Protein AF-A0A4R7ZRP4-F1 (afdb_monomer_lite)

Organism: NCBI:txid1754012

Structure (mmCIF, N/CA/C/O backbone):
data_AF-A0A4R7ZRP4-F1
#
_entry.id   AF-A0A4R7ZRP4-F1
#
loop_
_atom_site.group_PDB
_atom_site.id
_atom_site.type_symbol
_atom_site.label_atom_id
_atom_site.label_alt_id
_atom_site.label_comp_id
_atom_site.label_asym_id
_atom_site.label_entity_id
_atom_site.label_seq_id
_atom_site.pdbx_PDB_ins_code
_atom_site.Cartn_x
_atom_site.Cartn_y
_atom_site.Cartn_z
_atom_site.occupancy
_atom_site.B_iso_or_equiv
_atom_site.auth_seq_id
_atom_site.auth_comp_id
_atom_site.auth_asym_id
_atom_site.auth_atom_id
_atom_site.pdbx_PDB_model_num
ATOM 1 N N . MET A 1 1 ? 29.424 11.584 13.984 1.00 42.91 1 MET A N 1
ATOM 2 C CA . MET A 1 1 ? 28.748 10.489 13.260 1.00 42.91 1 MET A CA 1
ATOM 3 C C . MET A 1 1 ? 27.284 10.869 13.265 1.00 42.91 1 MET A C 1
ATOM 5 O O . MET A 1 1 ? 26.546 10.479 14.159 1.00 42.91 1 MET A O 1
ATOM 9 N N . ASP A 1 2 ? 26.928 11.791 12.378 1.00 52.03 2 ASP A N 1
ATOM 10 C CA . ASP A 1 2 ? 25.582 12.342 12.305 1.00 52.03 2 ASP A CA 1
ATOM 11 C C 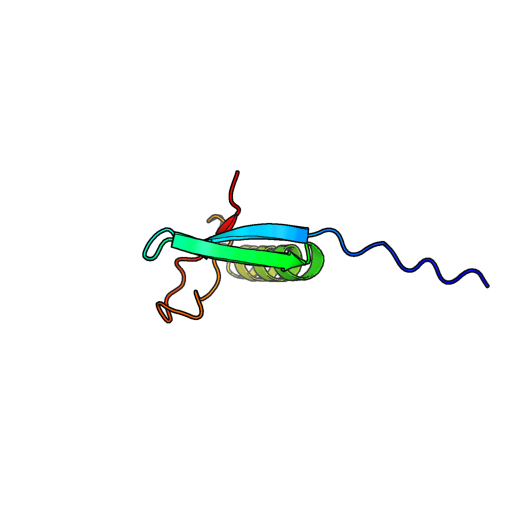. ASP A 1 2 ? 24.661 11.247 11.776 1.00 52.03 2 ASP A C 1
ATOM 13 O O . ASP A 1 2 ? 24.781 10.804 10.634 1.00 52.03 2 ASP A O 1
ATOM 17 N N . GLN A 1 3 ? 23.808 10.732 12.662 1.00 55.22 3 GLN A N 1
ATOM 18 C CA . GLN A 1 3 ? 22.741 9.812 12.300 1.00 55.22 3 GLN A CA 1
ATOM 19 C C . GLN A 1 3 ? 21.784 10.569 11.378 1.00 55.22 3 GLN A C 1
ATOM 21 O O . GLN A 1 3 ? 20.926 11.322 11.835 1.00 55.22 3 GLN A O 1
ATOM 26 N N . TYR A 1 4 ? 21.949 10.386 10.069 1.00 60.72 4 TYR A N 1
ATOM 27 C CA . TYR A 1 4 ? 20.948 10.742 9.071 1.00 60.72 4 TYR A CA 1
ATOM 28 C C . TYR A 1 4 ? 19.730 9.837 9.281 1.00 60.72 4 TYR A C 1
ATOM 30 O O . TYR A 1 4 ? 19.556 8.836 8.592 1.00 60.72 4 TYR A O 1
ATOM 38 N N . ILE A 1 5 ? 18.894 10.165 10.266 1.00 64.06 5 ILE A N 1
ATOM 39 C CA . ILE A 1 5 ? 17.531 9.648 10.314 1.00 64.06 5 ILE A CA 1
ATOM 40 C C . ILE A 1 5 ? 16.829 10.341 9.149 1.00 64.06 5 ILE A C 1
ATOM 42 O O . ILE A 1 5 ? 16.437 11.507 9.254 1.00 64.06 5 ILE A O 1
ATOM 46 N N . ALA A 1 6 ? 16.777 9.665 7.998 1.00 64.06 6 ALA A N 1
ATOM 47 C CA . ALA A 1 6 ? 15.910 10.078 6.907 1.00 64.06 6 ALA A CA 1
ATOM 48 C C . ALA A 1 6 ? 14.519 10.275 7.514 1.00 64.06 6 ALA A C 1
ATOM 50 O O . ALA A 1 6 ? 14.018 9.393 8.210 1.00 64.06 6 ALA A O 1
ATOM 51 N N . LYS A 1 7 ? 13.944 11.471 7.356 1.00 65.75 7 LYS A N 1
ATOM 52 C CA . LYS A 1 7 ? 12.578 11.702 7.820 1.00 65.75 7 LYS A CA 1
ATOM 53 C C . LYS A 1 7 ? 11.704 10.698 7.087 1.00 65.75 7 LYS A C 1
ATOM 55 O O . LYS A 1 7 ? 11.735 10.689 5.861 1.00 65.75 7 LYS A O 1
ATOM 60 N N . ASP A 1 8 ? 10.963 9.880 7.827 1.00 74.12 8 ASP A N 1
ATOM 61 C CA . ASP A 1 8 ? 9.988 8.988 7.217 1.00 74.12 8 ASP A CA 1
ATOM 62 C C . ASP A 1 8 ? 9.038 9.830 6.361 1.00 74.12 8 ASP A C 1
ATOM 64 O O . ASP A 1 8 ? 8.320 10.703 6.860 1.00 74.12 8 ASP A O 1
ATOM 68 N N . GLU A 1 9 ? 9.089 9.618 5.051 1.00 88.88 9 GLU A N 1
ATOM 69 C CA . GLU A 1 9 ? 8.102 10.161 4.133 1.00 88.88 9 GLU A CA 1
ATOM 70 C C . GLU A 1 9 ? 6.890 9.236 4.158 1.00 88.88 9 GLU A C 1
ATOM 72 O O . GLU A 1 9 ? 7.034 8.012 4.154 1.00 88.88 9 GLU A O 1
ATOM 77 N N . TYR A 1 10 ? 5.691 9.812 4.181 1.00 90.56 10 TYR A N 1
ATOM 78 C CA . TYR A 1 10 ? 4.442 9.062 4.269 1.00 90.56 10 TYR A CA 1
ATOM 79 C C . TYR A 1 10 ? 3.580 9.317 3.036 1.00 90.56 10 TYR A C 1
ATOM 81 O O . TYR A 1 10 ? 3.414 10.457 2.601 1.00 90.56 10 TYR A O 1
ATOM 89 N N . ILE A 1 11 ? 2.965 8.257 2.525 1.00 91.12 11 ILE A N 1
ATOM 90 C CA . ILE A 1 11 ? 1.965 8.276 1.462 1.00 91.12 11 ILE A CA 1
ATOM 91 C C . ILE A 1 11 ? 0.591 8.134 2.114 1.00 91.12 11 ILE A C 1
ATOM 93 O O . ILE A 1 11 ? 0.370 7.268 2.964 1.00 91.12 11 ILE A O 1
ATOM 97 N N . GLN A 1 12 ? -0.359 8.982 1.719 1.00 94.38 12 GLN A N 1
ATOM 98 C CA . GLN A 1 12 ? -1.750 8.769 2.108 1.00 94.38 12 GLN A CA 1
ATOM 99 C C . GLN A 1 12 ? -2.338 7.613 1.307 1.00 94.38 12 GLN A C 1
ATOM 101 O O . GLN A 1 12 ? -2.345 7.627 0.079 1.00 94.38 12 GLN A 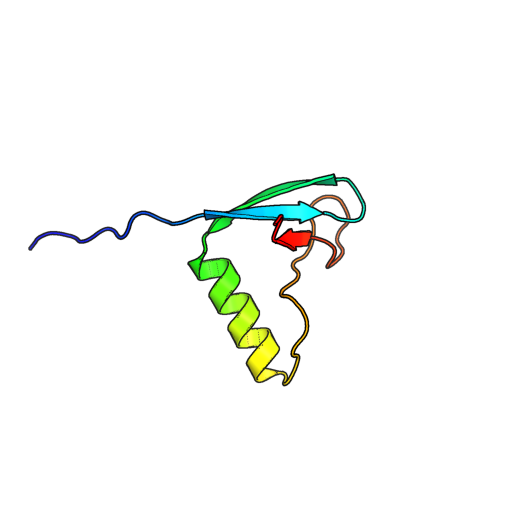O 1
ATOM 106 N N . MET A 1 13 ? -2.890 6.641 2.014 1.00 93.19 13 MET A N 1
ATOM 107 C CA . MET A 1 13 ? -3.589 5.497 1.455 1.00 93.19 13 MET A CA 1
ATOM 108 C C . MET A 1 13 ? -5.081 5.632 1.753 1.00 93.19 13 MET A C 1
ATOM 110 O O . MET A 1 13 ? -5.474 6.128 2.810 1.00 93.19 13 MET A O 1
ATOM 114 N N . LYS A 1 14 ? -5.932 5.195 0.823 1.00 95.06 14 LYS A N 1
ATOM 115 C CA . LYS A 1 14 ? -7.388 5.207 0.964 1.00 95.06 14 LYS A CA 1
ATOM 116 C C . LYS A 1 14 ? -8.019 3.916 0.468 1.00 95.06 14 LYS A C 1
ATOM 118 O O . LYS A 1 14 ? -7.749 3.441 -0.635 1.00 95.06 14 LYS A O 1
ATOM 123 N N . CYS A 1 15 ? -8.936 3.383 1.266 1.00 94.69 15 CYS A N 1
ATOM 124 C CA . CYS A 1 15 ? -9.757 2.243 0.909 1.00 94.69 15 CYS A CA 1
ATOM 125 C C . CYS A 1 15 ? -10.836 2.680 -0.073 1.00 94.69 15 CYS A C 1
ATOM 127 O O . CYS A 1 15 ? -11.712 3.473 0.278 1.00 94.69 15 CYS A O 1
ATOM 129 N N . LYS A 1 16 ? -10.831 2.108 -1.278 1.00 92.38 16 LYS A N 1
ATOM 130 C CA . LYS A 1 16 ? -11.882 2.361 -2.274 1.00 92.38 16 LYS A CA 1
ATOM 131 C C . LYS A 1 16 ? -13.238 1.765 -1.879 1.00 92.38 16 LYS A C 1
ATOM 133 O O . LYS A 1 16 ? -14.252 2.203 -2.404 1.00 92.38 16 LYS A O 1
ATOM 138 N N . SER A 1 17 ? -13.265 0.794 -0.960 1.00 93.81 17 SER A N 1
ATOM 139 C CA . SER A 1 17 ? -14.501 0.125 -0.535 1.00 93.81 17 SER A CA 1
ATOM 140 C C . SER A 1 17 ? -15.197 0.816 0.640 1.00 93.81 17 SER A C 1
ATOM 142 O O . SER A 1 17 ? -16.397 1.045 0.569 1.00 93.81 17 SER A O 1
ATOM 144 N N . CYS A 1 18 ? -14.482 1.117 1.730 1.00 94.81 18 CYS A N 1
ATOM 145 C CA . CYS A 1 18 ? -15.080 1.673 2.956 1.00 94.81 18 CYS A CA 1
ATOM 146 C C . CYS A 1 18 ? -14.660 3.116 3.263 1.00 94.81 18 CYS A C 1
ATOM 148 O O . CYS A 1 18 ? -15.124 3.687 4.246 1.00 94.81 18 CYS A O 1
ATOM 150 N N . GLY A 1 19 ? -13.757 3.697 2.467 1.00 94.06 19 GLY A N 1
ATOM 151 C CA . GLY A 1 19 ? -13.270 5.061 2.663 1.00 94.06 19 GLY A CA 1
ATOM 152 C C . GLY A 1 19 ? -12.270 5.243 3.807 1.00 94.06 19 GLY A C 1
ATOM 153 O O . GLY A 1 19 ? -11.927 6.384 4.090 1.00 94.06 19 GLY A O 1
ATOM 154 N N . TYR A 1 20 ? -11.800 4.167 4.454 1.00 94.75 20 TYR A N 1
ATOM 155 C CA . TYR A 1 20 ? -10.726 4.234 5.455 1.00 94.75 20 TYR A CA 1
ATOM 156 C C . TYR A 1 20 ? -9.466 4.879 4.872 1.00 94.75 20 TYR A C 1
ATOM 158 O O . TYR A 1 20 ? -9.096 4.558 3.746 1.00 94.75 20 TYR A O 1
ATOM 166 N N . GLU A 1 21 ? -8.815 5.754 5.632 1.00 94.81 21 GLU A N 1
ATOM 167 C CA . GLU A 1 21 ? -7.581 6.429 5.234 1.00 94.81 21 GLU A CA 1
ATOM 168 C C . GLU A 1 21 ? -6.491 6.160 6.272 1.00 94.81 21 GLU A C 1
ATOM 170 O O . GLU A 1 21 ? -6.770 6.153 7.472 1.00 94.81 21 GLU A O 1
ATOM 175 N N . GLU A 1 22 ? -5.262 5.955 5.809 1.00 92.12 22 GLU A N 1
ATOM 176 C CA . GLU A 1 22 ? -4.088 5.817 6.672 1.00 92.12 22 GLU A CA 1
ATOM 177 C C . GLU A 1 22 ? -2.855 6.463 6.041 1.00 92.12 22 GLU A C 1
ATOM 179 O O . GLU A 1 22 ? -2.806 6.718 4.836 1.00 92.12 22 GLU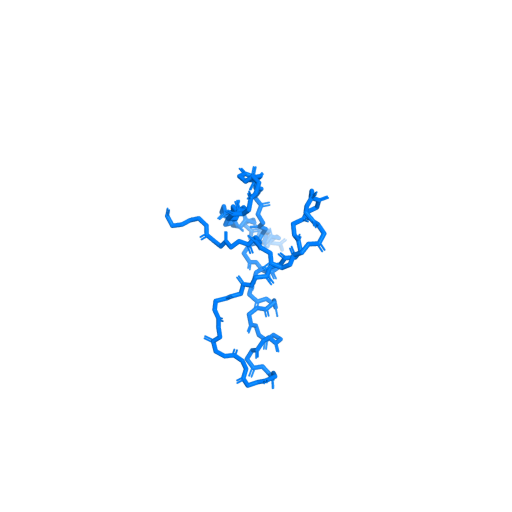 A O 1
ATOM 184 N N . GLN A 1 23 ? -1.860 6.743 6.877 1.00 92.56 23 GLN A N 1
ATOM 185 C CA . GLN A 1 23 ? -0.549 7.201 6.436 1.00 92.56 23 GLN A CA 1
ATOM 186 C C . GLN A 1 23 ? 0.401 6.011 6.457 1.00 92.56 23 GLN A C 1
ATOM 188 O O . GLN A 1 23 ? 0.748 5.511 7.525 1.00 92.56 23 GLN A O 1
ATOM 193 N N . MET A 1 24 ? 0.808 5.565 5.275 1.00 90.06 24 MET A N 1
ATOM 194 C CA . MET A 1 24 ? 1.760 4.477 5.108 1.00 90.06 24 MET A CA 1
ATOM 195 C C . MET A 1 24 ? 3.151 5.061 4.852 1.00 90.06 24 MET A C 1
ATOM 197 O O . MET A 1 24 ? 3.272 5.949 4.009 1.00 90.06 24 MET A O 1
ATOM 201 N N . PRO A 1 25 ? 4.205 4.587 5.532 1.00 91.12 25 PRO A N 1
ATOM 202 C CA . PRO A 1 25 ? 5.566 4.962 5.177 1.00 91.12 25 PRO A CA 1
ATOM 203 C C . PRO A 1 25 ? 5.884 4.598 3.720 1.00 91.12 25 PRO A C 1
ATOM 205 O O . PRO A 1 25 ? 5.558 3.504 3.260 1.00 91.12 25 PRO A O 1
ATOM 208 N N . THR A 1 26 ? 6.540 5.510 3.009 1.00 89.94 26 THR A N 1
ATOM 209 C CA . THR A 1 26 ? 7.006 5.337 1.619 1.00 89.94 26 THR A CA 1
ATOM 210 C C . THR A 1 26 ? 7.825 4.065 1.445 1.00 89.94 26 THR A C 1
ATOM 212 O O . THR A 1 26 ? 7.540 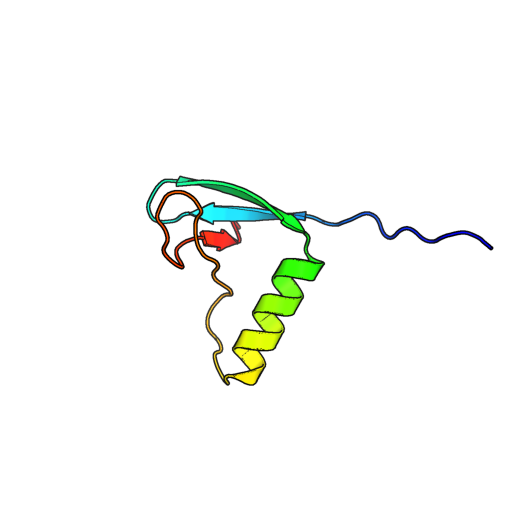3.295 0.537 1.00 89.94 26 THR A O 1
ATOM 215 N N . TRP A 1 27 ? 8.757 3.787 2.364 1.00 88.38 27 TRP A N 1
ATOM 216 C CA . TRP A 1 27 ? 9.584 2.578 2.319 1.00 88.38 27 TRP A CA 1
ATOM 217 C C . TRP A 1 27 ? 8.743 1.294 2.305 1.00 88.38 27 TRP A C 1
ATOM 219 O O . TRP A 1 27 ? 9.032 0.374 1.549 1.00 88.38 27 TRP A O 1
ATOM 229 N N . CYS A 1 28 ? 7.655 1.250 3.080 1.00 89.12 28 CYS A N 1
ATOM 230 C CA . CYS A 1 28 ? 6.767 0.091 3.139 1.00 89.12 28 CYS A CA 1
ATOM 231 C C . CYS A 1 28 ? 5.967 -0.055 1.836 1.00 89.12 28 CYS A C 1
ATOM 233 O O . CYS A 1 28 ? 5.783 -1.160 1.328 1.00 89.12 28 CYS A O 1
ATOM 235 N N . PHE A 1 29 ? 5.527 1.064 1.257 1.00 89.94 29 PHE A N 1
ATOM 236 C CA . PHE A 1 29 ? 4.866 1.065 -0.044 1.00 89.94 29 PHE A CA 1
ATOM 237 C C . PHE A 1 29 ? 5.798 0.590 -1.171 1.00 89.94 29 PHE A C 1
ATOM 239 O O . PH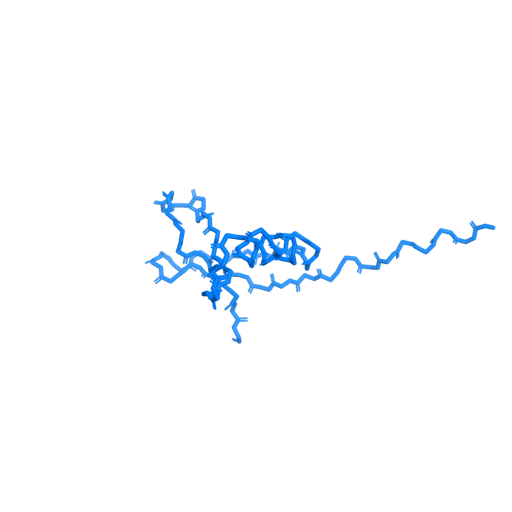E A 1 29 ? 5.377 -0.199 -2.020 1.00 89.94 29 PHE A O 1
ATOM 246 N N . ASP A 1 30 ? 7.054 1.036 -1.161 1.00 90.00 30 ASP A N 1
ATOM 247 C CA . ASP A 1 30 ? 8.057 0.662 -2.158 1.00 90.00 30 ASP A CA 1
ATOM 248 C C . ASP A 1 30 ? 8.404 -0.829 -2.086 1.00 90.00 30 ASP A C 1
ATOM 250 O O . ASP A 1 30 ? 8.445 -1.483 -3.127 1.00 90.00 30 ASP A O 1
ATOM 254 N N . GLU A 1 31 ? 8.545 -1.397 -0.884 1.00 91.25 31 GLU A N 1
ATOM 255 C CA . GLU A 1 31 ? 8.740 -2.843 -0.702 1.00 91.25 31 GLU A CA 1
ATOM 256 C C . GLU A 1 31 ? 7.568 -3.658 -1.270 1.00 91.25 31 GLU A C 1
ATOM 258 O O . GLU A 1 31 ? 7.771 -4.648 -1.977 1.00 91.25 31 GLU A O 1
ATOM 263 N N . VAL A 1 32 ? 6.324 -3.231 -1.022 1.00 90.19 32 VAL A N 1
ATOM 264 C CA . VAL A 1 32 ? 5.140 -3.891 -1.600 1.00 90.19 32 VAL A CA 1
ATOM 265 C C . VAL A 1 32 ? 5.145 -3.778 -3.126 1.00 90.19 32 VAL A C 1
ATOM 267 O O . VAL A 1 32 ? 4.846 -4.753 -3.818 1.00 90.19 32 VAL A O 1
ATOM 270 N N . ALA A 1 33 ? 5.509 -2.614 -3.666 1.00 90.06 33 ALA A N 1
ATOM 271 C CA . ALA A 1 33 ? 5.625 -2.415 -5.105 1.00 90.06 33 ALA A CA 1
ATOM 272 C C . ALA A 1 33 ? 6.712 -3.309 -5.725 1.00 90.06 33 ALA A C 1
ATOM 274 O O . ALA A 1 33 ? 6.509 -3.860 -6.807 1.00 90.06 33 ALA A O 1
ATOM 275 N N . GLU A 1 34 ? 7.852 -3.476 -5.054 1.00 91.12 34 GLU A N 1
ATOM 276 C CA . GLU A 1 34 ? 8.920 -4.380 -5.481 1.00 91.12 34 GLU A CA 1
ATOM 277 C C . GLU A 1 34 ? 8.483 -5.842 -5.478 1.00 91.12 34 GLU A C 1
ATOM 279 O O . GLU A 1 34 ? 8.734 -6.537 -6.464 1.00 91.12 34 GLU A O 1
ATOM 284 N N . MET A 1 35 ? 7.771 -6.290 -4.441 1.00 89.81 35 MET A N 1
ATOM 285 C CA . MET A 1 35 ? 7.216 -7.646 -4.394 1.00 89.81 35 MET A CA 1
ATOM 286 C C . MET A 1 35 ? 6.233 -7.900 -5.542 1.00 89.81 35 MET A C 1
ATOM 288 O O . MET A 1 35 ? 6.334 -8.917 -6.223 1.00 89.81 35 MET A O 1
ATOM 292 N N . MET A 1 36 ? 5.342 -6.949 -5.836 1.00 90.31 36 MET A N 1
ATOM 293 C CA . MET A 1 36 ? 4.433 -7.082 -6.980 1.00 90.31 36 MET A CA 1
ATOM 294 C C . MET A 1 36 ? 5.191 -7.134 -8.312 1.00 90.31 36 MET A C 1
ATOM 296 O O . MET A 1 36 ? 4.887 -7.976 -9.157 1.00 90.31 36 MET A O 1
ATOM 300 N N . ARG A 1 37 ? 6.226 -6.300 -8.490 1.00 90.12 37 ARG A N 1
ATOM 301 C CA . ARG A 1 37 ? 7.087 -6.349 -9.683 1.00 90.12 37 ARG A CA 1
ATOM 302 C C . ARG A 1 37 ? 7.812 -7.688 -9.821 1.00 90.12 37 ARG A C 1
ATOM 304 O O . ARG A 1 37 ? 7.946 -8.175 -10.942 1.00 90.12 37 ARG A O 1
ATOM 311 N N . TYR A 1 38 ? 8.260 -8.281 -8.714 1.00 92.00 38 TYR A N 1
ATOM 312 C CA . TYR A 1 38 ? 8.883 -9.607 -8.705 1.00 92.00 38 TYR A CA 1
ATOM 313 C C . TYR A 1 38 ? 7.920 -10.693 -9.205 1.00 92.00 38 TYR A C 1
ATOM 315 O O . TYR A 1 38 ? 8.309 -11.534 -10.015 1.00 92.00 38 TYR A O 1
ATOM 323 N N . ASP A 1 39 ? 6.644 -10.599 -8.831 1.00 90.50 39 ASP A N 1
ATOM 324 C CA . ASP A 1 39 ? 5.570 -11.471 -9.324 1.00 90.50 39 ASP A CA 1
ATOM 325 C C . ASP A 1 39 ? 5.107 -11.124 -10.756 1.00 90.50 39 ASP A C 1
ATOM 327 O O . ASP A 1 39 ? 4.107 -11.655 -11.247 1.00 90.50 39 ASP A O 1
ATOM 331 N N . ASN A 1 40 ? 5.829 -10.234 -11.450 1.00 90.69 40 ASN A N 1
ATOM 332 C C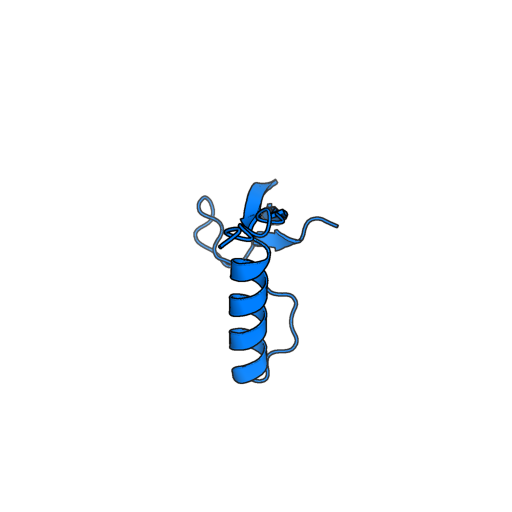A . ASN A 1 40 ? 5.493 -9.711 -12.776 1.00 90.69 40 ASN A CA 1
ATOM 333 C C . ASN A 1 40 ? 4.102 -9.041 -12.817 1.00 90.69 40 ASN A C 1
ATOM 335 O O . ASN A 1 40 ? 3.429 -9.014 -13.852 1.00 90.69 40 ASN A O 1
ATOM 339 N N . ASN A 1 41 ? 3.668 -8.507 -11.672 1.00 88.69 41 ASN A N 1
ATOM 340 C CA . ASN A 1 41 ? 2.431 -7.769 -11.502 1.00 88.69 41 ASN A CA 1
ATOM 341 C C . ASN A 1 41 ? 2.704 -6.260 -11.604 1.00 88.69 41 ASN A C 1
ATOM 343 O O . ASN A 1 41 ? 3.338 -5.659 -10.739 1.00 88.69 41 ASN A O 1
ATOM 347 N N . ASN A 1 42 ? 2.191 -5.650 -12.674 1.00 84.19 42 ASN A N 1
ATOM 348 C CA . ASN A 1 42 ? 2.323 -4.217 -12.951 1.00 84.19 42 ASN A CA 1
ATOM 349 C C . ASN A 1 42 ? 1.128 -3.383 -12.451 1.00 84.19 42 ASN A C 1
ATOM 351 O O . ASN A 1 42 ? 0.995 -2.215 -12.829 1.00 84.19 42 ASN A O 1
ATOM 355 N N . ASP A 1 43 ? 0.239 -3.963 -11.642 1.00 85.25 43 ASP A N 1
ATOM 356 C CA . ASP A 1 43 ? -0.860 -3.218 -11.036 1.00 85.25 43 ASP A CA 1
ATOM 357 C C . ASP A 1 43 ? -0.361 -2.181 -10.022 1.00 85.25 43 ASP A C 1
ATOM 359 O O . ASP A 1 43 ? 0.756 -2.223 -9.507 1.00 85.25 43 ASP A O 1
ATOM 363 N N . THR A 1 44 ? -1.230 -1.215 -9.709 1.00 83.56 44 THR A N 1
ATOM 364 C CA . THR A 1 44 ? -0.955 -0.281 -8.613 1.00 83.56 44 THR A CA 1
ATOM 365 C C . THR A 1 44 ? -0.864 -1.058 -7.297 1.00 83.56 44 THR A C 1
ATOM 367 O O . THR A 1 44 ? -1.801 -1.818 -7.005 1.00 83.56 44 THR A O 1
ATOM 370 N N . PRO A 1 45 ? 0.183 -0.826 -6.478 1.00 85.50 45 PRO A N 1
ATOM 371 C CA . PRO A 1 45 ? 0.318 -1.489 -5.197 1.00 85.50 45 PRO A CA 1
ATOM 372 C C . PRO A 1 45 ? -0.923 -1.273 -4.346 1.00 85.50 45 PRO A C 1
ATOM 374 O O . PRO A 1 45 ? -1.421 -0.153 -4.182 1.00 85.50 45 PRO A O 1
ATOM 377 N N . HIS A 1 46 ? -1.444 -2.386 -3.858 1.00 86.62 46 HIS A N 1
ATOM 378 C CA . HIS A 1 46 ? -2.639 -2.443 -3.049 1.00 86.62 46 HIS A CA 1
ATOM 379 C C . HIS A 1 46 ? -2.370 -3.301 -1.829 1.00 86.62 46 HIS A C 1
ATOM 381 O O . HIS A 1 46 ? -1.743 -4.355 -1.914 1.00 86.62 46 HIS A O 1
ATOM 387 N N . ILE A 1 47 ? -2.863 -2.846 -0.688 1.00 89.12 47 ILE A N 1
ATOM 388 C CA . ILE A 1 47 ? -2.686 -3.555 0.576 1.00 89.12 47 ILE A CA 1
ATOM 389 C C . ILE A 1 47 ? -4.039 -3.873 1.203 1.00 89.12 47 ILE A C 1
ATOM 391 O O . ILE A 1 47 ? -5.081 -3.315 0.827 1.00 89.12 47 ILE A O 1
ATOM 395 N N . HIS A 1 48 ? -4.019 -4.787 2.170 1.00 91.31 48 HIS A N 1
ATOM 396 C CA . HIS A 1 48 ? -5.213 -5.161 2.909 1.00 91.31 48 HIS A CA 1
ATOM 397 C C . HIS A 1 48 ? -5.719 -3.983 3.738 1.00 91.31 48 HIS A C 1
ATOM 399 O O . HIS A 1 48 ? -5.027 -3.454 4.600 1.00 91.31 48 HIS A O 1
ATOM 405 N N . CYS A 1 49 ? -6.961 -3.577 3.484 1.00 92.31 49 CYS A N 1
ATOM 406 C CA . CYS A 1 49 ? -7.630 -2.605 4.328 1.00 92.31 49 CYS A CA 1
ATOM 407 C C . CYS A 1 49 ? -7.990 -3.269 5.669 1.00 92.31 49 CYS A C 1
ATOM 409 O O . CYS A 1 49 ? -8.744 -4.246 5.651 1.00 92.31 49 CYS A O 1
ATOM 411 N N . PRO A 1 50 ? -7.599 -2.697 6.823 1.00 91.81 50 PRO A N 1
ATOM 412 C CA . PRO A 1 50 ? -7.853 -3.293 8.140 1.00 91.81 50 PRO A CA 1
ATOM 413 C C . PRO A 1 50 ? -9.343 -3.367 8.508 1.00 91.81 50 PRO A C 1
ATOM 415 O O . PRO A 1 50 ? -9.718 -4.041 9.461 1.00 91.81 50 PRO A O 1
ATOM 418 N N . ARG A 1 51 ? -10.214 -2.663 7.770 1.00 93.88 51 ARG A N 1
ATOM 419 C CA . ARG A 1 51 ? -11.673 -2.701 7.964 1.00 93.88 51 ARG A CA 1
ATOM 420 C C . ARG A 1 51 ? -12.400 -3.655 7.025 1.00 93.88 51 ARG A C 1
ATOM 422 O O . ARG A 1 51 ? -13.473 -4.132 7.371 1.00 93.88 51 ARG A O 1
ATOM 429 N N . CYS A 1 52 ? -11.880 -3.851 5.815 1.00 92.81 52 CYS A N 1
ATOM 430 C CA . CYS A 1 52 ? -12.532 -4.681 4.800 1.00 92.81 52 CYS A CA 1
ATOM 431 C C . CYS A 1 52 ? -11.936 -6.081 4.712 1.00 92.81 52 CYS A C 1
ATOM 433 O O . CYS A 1 52 ? -12.567 -6.934 4.095 1.00 92.81 52 CYS A O 1
ATOM 435 N N . ASP A 1 53 ? -10.734 -6.271 5.263 1.00 91.06 53 ASP A N 1
ATOM 436 C CA . ASP A 1 53 ? -9.920 -7.480 5.128 1.00 91.06 53 ASP A CA 1
ATOM 437 C C . ASP A 1 53 ? -9.757 -7.908 3.661 1.00 91.06 53 ASP A C 1
ATOM 439 O O . ASP A 1 53 ? -9.872 -9.067 3.278 1.00 91.06 53 ASP A O 1
ATOM 443 N N . LYS A 1 54 ? -9.575 -6.906 2.794 1.00 90.56 54 LYS A N 1
ATOM 444 C CA . LYS A 1 54 ? -9.439 -7.066 1.344 1.00 90.56 54 LYS A CA 1
ATOM 445 C C . LYS A 1 54 ? -8.370 -6.122 0.802 1.00 90.56 54 LYS A C 1
ATOM 447 O O . LYS A 1 54 ? -8.207 -5.038 1.374 1.00 90.56 54 LYS A O 1
ATOM 452 N N . PRO A 1 55 ? -7.717 -6.468 -0.322 1.00 89.81 55 PRO A N 1
ATOM 453 C CA . PRO A 1 55 ? -6.721 -5.643 -1.012 1.00 89.81 55 PRO A CA 1
ATOM 454 C C . PRO A 1 55 ? -7.333 -4.401 -1.695 1.00 89.81 55 PRO A C 1
ATOM 456 O O . PRO A 1 55 ? -7.267 -4.223 -2.906 1.00 89.81 55 PRO A O 1
ATOM 459 N N . THR A 1 56 ? -8.013 -3.548 -0.931 1.00 92.75 56 THR A N 1
ATOM 460 C CA . THR A 1 56 ? -8.788 -2.409 -1.448 1.00 92.75 56 THR A CA 1
ATOM 461 C C . THR A 1 56 ? -8.203 -1.056 -1.062 1.00 92.75 56 THR A C 1
ATOM 463 O O . THR A 1 56 ? -8.838 -0.030 -1.326 1.00 92.75 56 THR A O 1
ATOM 466 N N . LEU A 1 57 ? -7.041 -1.038 -0.408 1.00 93.31 57 LEU A N 1
ATOM 467 C CA . LEU A 1 57 ? -6.351 0.176 0.005 1.00 93.31 57 LEU A CA 1
ATOM 468 C C . LEU A 1 57 ? -5.315 0.584 -1.047 1.00 93.31 57 LEU A C 1
ATOM 470 O O . LEU A 1 57 ? -4.428 -0.200 -1.368 1.00 93.31 57 LEU A O 1
ATOM 474 N N . TYR A 1 58 ? -5.437 1.803 -1.570 1.00 92.94 58 TYR A N 1
ATOM 475 C CA . TYR A 1 58 ? -4.604 2.328 -2.656 1.00 92.94 58 TYR A CA 1
ATOM 476 C C . TYR A 1 58 ? -4.043 3.707 -2.304 1.00 92.94 58 TYR A C 1
ATOM 478 O O . TYR A 1 58 ? -4.677 4.417 -1.520 1.00 92.94 58 TYR A O 1
ATOM 486 N N . PRO A 1 59 ? -2.948 4.148 -2.947 1.00 92.06 59 PRO A N 1
ATOM 487 C CA . PRO A 1 59 ? -2.474 5.521 -2.834 1.00 92.06 59 PRO A CA 1
ATOM 488 C C . PRO A 1 59 ? -3.572 6.519 -3.193 1.00 92.06 59 PRO A C 1
ATOM 490 O O . PRO A 1 59 ? -4.197 6.446 -4.258 1.00 92.06 59 PRO A O 1
ATOM 493 N N . LYS A 1 60 ? -3.808 7.458 -2.285 1.00 87.50 60 LYS A N 1
ATOM 494 C CA . LYS A 1 60 ? -4.685 8.604 -2.483 1.00 87.50 60 LYS A CA 1
ATOM 495 C C . LYS A 1 60 ? -3.879 9.654 -3.250 1.00 87.50 60 LYS A C 1
ATOM 497 O O . LYS A 1 60 ? -2.937 10.218 -2.704 1.00 87.50 60 LYS A O 1
ATOM 502 N N . LYS A 1 61 ? -4.210 9.835 -4.530 1.00 68.19 61 LYS A N 1
ATOM 503 C CA . LYS A 1 61 ? -3.664 10.916 -5.364 1.00 68.19 61 LYS A CA 1
ATOM 504 C C . LYS A 1 61 ? -4.230 12.269 -4.952 1.00 68.19 61 LYS A C 1
ATOM 506 O O . LYS A 1 61 ? -5.402 12.291 -4.506 1.00 68.19 61 LYS A O 1
#

Sequence (61 aa):
MDQYIAKDEYIQMKCKSCGYEEQMPTWCFDEVAEMMRYDNNNDTPHIHCPRCDKPTLYPKK

Radius of gyration: 13.4 Å; chains: 1; bounding box: 44×24×26 Å

pLDDT: mean 86.46, std 11.48, range [42.91, 95.06]

Foldseek 3Di:
DDPCPPPFDWFWKAFPPPGDIDTHGPVVLVVQVVVCVVVVHPDARFDQDPVPRDRRIGGDD

Secondary structure (DSSP, 8-state):
---------EEEEEETTT--EEEEEHHHHHHHHHHHHHTT--SPP-EEETTTTEEEEEE--